Protein AF-A0A968WKE1-F1 (afdb_monomer_lite)

pLDDT: mean 88.12, std 6.53, range [64.81, 94.38]

Radius of gyration: 12.02 Å; chains: 1; bounding box: 25×21×35 Å

Foldseek 3Di:
DKDFDDDDPQFQWKKKFKDQDQVDRPDIDIDGPDGMDDDPPDDPPTKMKIKMWGADPVGIDDIDHIDIDD

Structure (mmCIF, N/CA/C/O backbone):
data_AF-A0A968WKE1-F1
#
_entry.id   AF-A0A968WKE1-F1
#
loop_
_atom_site.group_PDB
_atom_site.id
_atom_site.type_symbol
_atom_site.label_atom_id
_atom_site.label_alt_id
_atom_site.label_comp_id
_atom_site.label_asym_id
_atom_site.label_entity_id
_atom_site.label_seq_id
_atom_site.pdbx_PDB_ins_code
_atom_site.Cartn_x
_atom_site.Cartn_y
_atom_site.Cartn_z
_atom_site.occupancy
_atom_site.B_iso_or_equiv
_atom_site.auth_seq_id
_atom_site.auth_comp_id
_atom_site.auth_asym_id
_atom_site.auth_atom_id
_atom_site.pdbx_PDB_model_num
ATOM 1 N N . ALA A 1 1 ? -1.472 -2.862 12.769 1.00 76.12 1 ALA A N 1
ATOM 2 C CA . ALA A 1 1 ? -1.701 -4.202 12.182 1.00 76.12 1 ALA A CA 1
ATOM 3 C C . ALA A 1 1 ? -0.644 -4.503 11.119 1.00 76.12 1 ALA A C 1
ATOM 5 O O . ALA A 1 1 ? -0.029 -3.570 10.610 1.00 76.12 1 ALA A O 1
ATOM 6 N N . TRP A 1 2 ? -0.421 -5.781 10.794 1.00 83.25 2 TRP A N 1
ATOM 7 C CA . TRP A 1 2 ? 0.457 -6.175 9.686 1.00 83.25 2 TRP A CA 1
ATOM 8 C C . TRP A 1 2 ? -0.289 -6.080 8.358 1.00 83.25 2 TRP A C 1
ATOM 10 O O . TRP A 1 2 ? -1.353 -6.675 8.207 1.00 83.25 2 TRP A O 1
ATOM 20 N N . ILE A 1 3 ? 0.298 -5.373 7.400 1.00 86.75 3 ILE A N 1
ATOM 21 C CA . ILE A 1 3 ? -0.157 -5.318 6.014 1.00 86.75 3 ILE A CA 1
ATOM 22 C C . ILE A 1 3 ? 0.822 -6.164 5.212 1.00 86.75 3 ILE A C 1
ATOM 24 O O . ILE A 1 3 ? 2.027 -5.966 5.323 1.00 86.75 3 ILE A O 1
ATOM 28 N N . ARG A 1 4 ? 0.318 -7.133 4.450 1.00 89.94 4 ARG A N 1
ATOM 29 C CA . ARG A 1 4 ? 1.130 -8.025 3.614 1.00 89.94 4 ARG A CA 1
ATOM 30 C C . ARG A 1 4 ? 0.465 -8.174 2.260 1.00 89.94 4 ARG A C 1
ATOM 32 O O . ARG A 1 4 ? -0.754 -8.327 2.197 1.00 89.94 4 ARG A O 1
ATOM 39 N N . TRP A 1 5 ? 1.253 -8.162 1.197 1.00 89.12 5 TRP A N 1
ATOM 40 C CA . TRP A 1 5 ? 0.755 -8.343 -0.162 1.00 89.12 5 TRP A CA 1
ATOM 41 C C . TRP A 1 5 ? 1.670 -9.258 -0.968 1.00 89.12 5 TRP A C 1
ATOM 43 O O . TRP A 1 5 ? 2.798 -9.574 -0.580 1.00 89.12 5 TRP A O 1
ATOM 53 N N . LYS A 1 6 ? 1.146 -9.738 -2.097 1.00 86.62 6 LYS A N 1
ATOM 54 C CA . LYS A 1 6 ? 1.928 -10.539 -3.031 1.00 86.62 6 LYS A CA 1
ATOM 55 C C . LYS A 1 6 ? 2.905 -9.624 -3.764 1.00 86.62 6 LYS A C 1
ATOM 57 O O . LYS A 1 6 ? 2.486 -8.624 -4.343 1.00 86.62 6 LYS A O 1
ATOM 62 N N . GLN A 1 7 ? 4.181 -9.996 -3.759 1.00 83.88 7 GLN A N 1
ATOM 63 C CA . GLN A 1 7 ? 5.193 -9.306 -4.544 1.00 83.88 7 GLN A CA 1
ATOM 64 C C . GLN A 1 7 ? 4.935 -9.508 -6.045 1.00 83.88 7 GLN A C 1
ATOM 66 O O . GLN A 1 7 ? 4.557 -10.591 -6.496 1.00 83.88 7 GLN A O 1
ATOM 71 N N . ASN A 1 8 ? 5.111 -8.432 -6.795 1.00 85.12 8 ASN A N 1
ATOM 72 C CA . ASN A 1 8 ? 5.175 -8.371 -8.240 1.00 85.12 8 ASN A CA 1
ATOM 73 C C . ASN A 1 8 ? 6.650 -8.281 -8.649 1.00 85.12 8 ASN A C 1
ATOM 75 O O . ASN A 1 8 ? 7.347 -7.358 -8.227 1.00 85.12 8 ASN A O 1
ATOM 79 N N . ASP A 1 9 ? 7.099 -9.222 -9.477 1.00 85.19 9 ASP A N 1
ATOM 80 C CA . ASP A 1 9 ? 8.494 -9.340 -9.926 1.00 85.19 9 ASP A CA 1
ATOM 81 C C . ASP A 1 9 ? 8.954 -8.154 -10.790 1.00 85.19 9 ASP A C 1
ATOM 83 O O . ASP A 1 9 ? 10.148 -7.945 -10.981 1.00 85.19 9 ASP A O 1
ATOM 87 N N . HIS A 1 10 ? 8.011 -7.364 -11.308 1.00 87.75 10 HIS A N 1
ATOM 88 C CA . HIS A 1 10 ? 8.284 -6.176 -12.116 1.00 87.75 10 HIS A CA 1
ATOM 89 C C . HIS A 1 10 ? 8.192 -4.862 -11.332 1.00 87.75 10 HIS A C 1
ATOM 91 O O . HIS A 1 10 ? 8.318 -3.798 -11.939 1.00 87.75 10 HIS A O 1
ATOM 97 N N . ALA A 1 11 ? 7.916 -4.909 -10.028 1.00 90.62 11 ALA A N 1
ATOM 98 C CA . ALA A 1 11 ? 7.798 -3.719 -9.193 1.00 90.62 11 ALA A CA 1
ATOM 99 C C . ALA A 1 11 ? 9.113 -3.434 -8.455 1.00 90.62 11 ALA A C 1
ATOM 101 O O . ALA A 1 11 ? 9.629 -4.301 -7.751 1.00 90.62 11 ALA A O 1
ATOM 102 N N . ASP A 1 12 ? 9.597 -2.196 -8.554 1.00 92.31 12 ASP A N 1
ATOM 103 C CA . ASP A 1 12 ? 10.742 -1.713 -7.770 1.00 92.31 12 ASP A CA 1
ATOM 104 C C . ASP A 1 12 ? 10.313 -1.370 -6.329 1.00 92.31 12 ASP A C 1
ATOM 106 O O . ASP A 1 12 ? 11.092 -1.460 -5.373 1.00 92.31 12 ASP A O 1
ATOM 110 N N . GLY A 1 13 ? 9.042 -1.002 -6.158 1.00 92.94 13 GLY A N 1
ATOM 111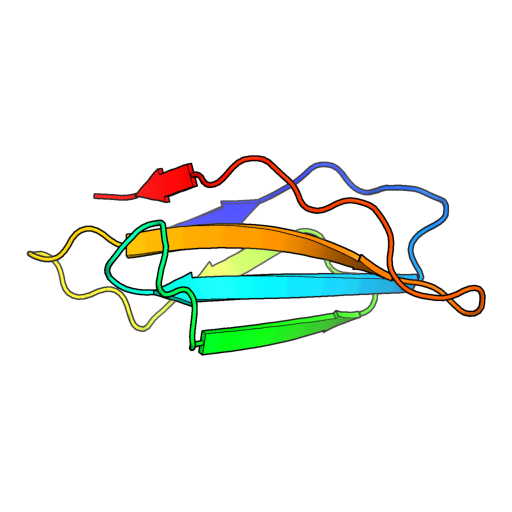 C CA . GLY A 1 13 ? 8.459 -0.681 -4.866 1.00 92.94 13 GLY A CA 1
ATOM 112 C C . GLY A 1 13 ? 6.938 -0.582 -4.893 1.00 92.94 13 GLY A C 1
ATOM 113 O O . GLY A 1 13 ? 6.277 -0.836 -5.904 1.00 92.94 13 GLY A O 1
ATOM 114 N N . TYR A 1 14 ? 6.388 -0.210 -3.740 1.00 94.38 14 TYR A N 1
ATOM 115 C CA . TYR A 1 14 ? 4.957 -0.045 -3.518 1.00 94.38 14 TYR A CA 1
ATOM 116 C C . TYR A 1 14 ? 4.671 1.247 -2.764 1.00 94.38 14 TYR A C 1
ATOM 118 O O . TYR A 1 14 ? 5.428 1.653 -1.881 1.00 94.38 14 TYR A O 1
ATOM 126 N N . VAL A 1 15 ? 3.539 1.864 -3.078 1.00 94.12 15 VAL A N 1
ATOM 127 C CA . VAL A 1 15 ? 2.940 2.931 -2.282 1.00 94.12 15 VAL A CA 1
ATOM 128 C C . VAL A 1 15 ? 1.688 2.378 -1.617 1.00 94.12 15 VAL A C 1
ATOM 130 O O . VAL A 1 15 ? 0.779 1.889 -2.285 1.00 94.12 15 VAL A O 1
ATOM 133 N N . ILE A 1 16 ? 1.648 2.439 -0.290 1.00 93.44 16 ILE A N 1
ATOM 134 C CA . ILE A 1 16 ? 0.472 2.114 0.512 1.00 93.44 16 ILE A CA 1
ATOM 135 C C . ILE A 1 16 ? -0.265 3.414 0.800 1.00 93.44 16 ILE A C 1
ATOM 137 O O . ILE A 1 16 ? 0.247 4.262 1.526 1.00 93.44 16 ILE A O 1
ATOM 141 N N . TYR A 1 17 ? -1.473 3.546 0.277 1.00 94.12 17 TYR A N 1
ATOM 142 C CA . TYR A 1 17 ? -2.418 4.596 0.619 1.00 94.12 17 TYR A CA 1
ATOM 143 C C . TYR A 1 17 ? -3.289 4.157 1.791 1.00 94.12 17 TYR A C 1
ATOM 145 O O . TYR A 1 17 ? -3.740 3.010 1.829 1.00 94.12 17 TYR A O 1
ATOM 153 N N . PHE A 1 18 ? -3.542 5.055 2.739 1.00 92.56 18 PHE A N 1
ATOM 154 C CA . PHE A 1 18 ? -4.371 4.758 3.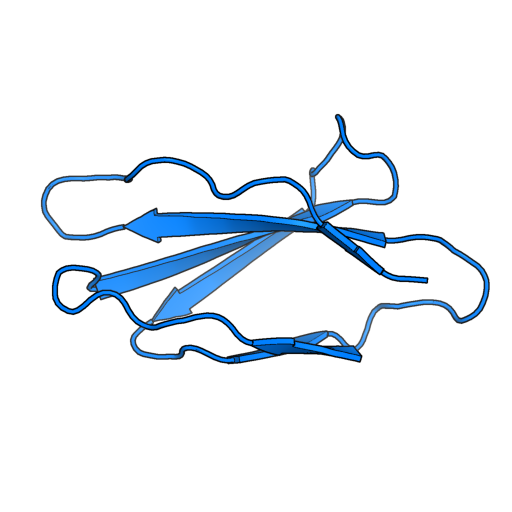902 1.00 92.56 18 PHE A CA 1
ATOM 155 C C . PHE A 1 18 ? -5.208 5.948 4.375 1.00 92.56 18 PHE A C 1
ATOM 157 O O . PHE A 1 18 ? -4.853 7.112 4.175 1.00 92.56 18 PHE A O 1
ATOM 164 N N . GLY A 1 19 ? -6.331 5.653 5.026 1.00 92.12 19 GLY A N 1
ATOM 165 C CA . GLY A 1 19 ? -7.253 6.655 5.556 1.00 92.12 19 GLY A CA 1
ATOM 166 C C . GLY A 1 19 ? -8.350 6.045 6.425 1.00 92.12 19 GLY A C 1
ATOM 167 O O . GLY A 1 19 ? -8.408 4.831 6.597 1.00 92.12 19 GLY A O 1
ATOM 168 N N . LYS A 1 20 ? -9.227 6.895 6.968 1.00 90.38 20 LYS A N 1
ATOM 169 C CA . LYS A 1 20 ? -10.386 6.480 7.790 1.00 90.38 20 LYS A CA 1
ATOM 170 C C . LYS A 1 20 ? -11.680 6.302 6.983 1.00 90.38 20 LYS A C 1
ATOM 172 O O . LYS A 1 20 ? -12.720 5.961 7.532 1.00 90.38 20 LYS A O 1
ATOM 177 N N . ASP A 1 21 ? -11.623 6.558 5.681 1.00 91.12 21 ASP A N 1
ATOM 178 C CA . ASP A 1 21 ? -12.749 6.507 4.750 1.00 91.12 21 ASP A CA 1
ATOM 179 C C . ASP A 1 21 ? -12.227 5.918 3.424 1.00 91.12 21 ASP A C 1
ATOM 181 O O . ASP A 1 21 ? -11.112 6.272 3.014 1.00 91.12 21 ASP A O 1
ATOM 185 N N . PRO A 1 22 ? -12.966 4.989 2.785 1.00 90.69 22 PRO A N 1
ATOM 186 C CA . PRO A 1 22 ? -12.511 4.279 1.588 1.00 90.69 22 PRO A CA 1
ATOM 187 C C . PRO A 1 22 ? -12.204 5.204 0.407 1.00 90.69 22 PRO A C 1
ATOM 189 O O . PRO A 1 22 ? -11.353 4.864 -0.414 1.00 90.69 22 PRO A O 1
ATOM 192 N N . ASP A 1 23 ? -12.839 6.377 0.350 1.00 91.50 23 ASP A N 1
ATOM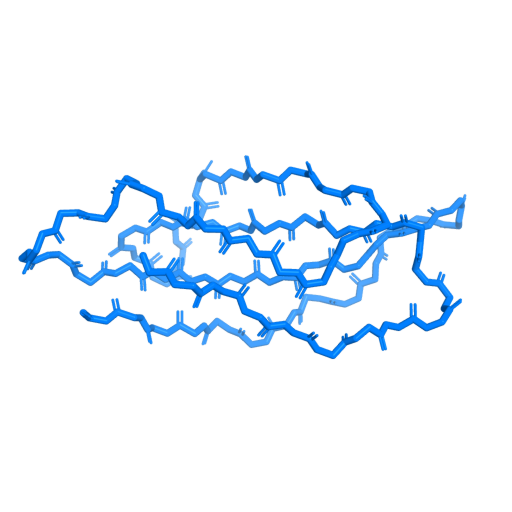 193 C CA . ASP A 1 23 ? -12.658 7.354 -0.725 1.00 91.50 23 ASP A CA 1
ATOM 194 C C . ASP A 1 23 ? -11.633 8.445 -0.354 1.00 91.50 23 ASP A C 1
ATOM 196 O O . ASP A 1 23 ? -11.312 9.317 -1.166 1.00 91.50 23 ASP A O 1
ATOM 200 N N . LYS A 1 24 ? -11.098 8.418 0.878 1.00 91.94 24 LYS A N 1
ATOM 201 C CA . LYS A 1 24 ? -10.211 9.458 1.431 1.00 91.94 24 LYS A CA 1
ATOM 202 C C . LYS A 1 24 ? -8.931 8.870 2.014 1.00 91.94 24 LYS A C 1
ATOM 204 O O . LYS A 1 24 ? -8.637 8.990 3.207 1.00 91.94 24 LYS A O 1
ATOM 209 N N . LEU A 1 25 ? -8.135 8.262 1.143 1.00 92.44 25 LEU A N 1
ATOM 210 C CA . LEU A 1 25 ? -6.827 7.702 1.482 1.00 92.44 25 LEU A CA 1
ATOM 211 C C . LEU A 1 25 ? -5.721 8.768 1.375 1.00 92.44 25 LEU A C 1
ATOM 213 O O . LEU A 1 25 ? -4.895 8.744 0.467 1.00 92.44 25 LEU A O 1
ATOM 217 N N . TYR A 1 26 ? -5.746 9.756 2.273 1.00 91.56 26 TYR A N 1
ATOM 218 C CA . TYR A 1 26 ? -4.810 10.892 2.238 1.00 91.56 26 TYR A CA 1
ATOM 219 C C . TYR A 1 26 ? -3.416 10.571 2.788 1.00 91.56 26 TYR A C 1
ATOM 221 O O . TYR A 1 26 ? -2.466 11.308 2.526 1.00 91.56 26 TYR A O 1
ATOM 229 N N . GLY A 1 27 ? -3.280 9.489 3.553 1.00 91.12 27 GLY A N 1
ATOM 230 C CA . GLY A 1 27 ? -1.985 8.986 3.987 1.00 91.12 27 GLY A CA 1
ATOM 231 C C . GLY A 1 27 ? -1.330 8.171 2.881 1.00 91.12 27 GLY A C 1
ATOM 232 O O . GLY A 1 27 ? -2.005 7.395 2.210 1.00 91.12 27 GLY A O 1
ATOM 233 N N . SER A 1 28 ? -0.016 8.312 2.703 1.00 92.31 28 SER A N 1
ATOM 234 C CA . SER A 1 28 ? 0.758 7.433 1.825 1.00 92.31 28 SER A CA 1
ATOM 235 C C . SER A 1 28 ? 2.098 7.058 2.452 1.00 92.31 28 SER A C 1
ATOM 237 O O . SER A 1 28 ? 2.729 7.871 3.127 1.00 92.31 28 SER A O 1
ATOM 239 N N . ILE A 1 29 ? 2.514 5.810 2.255 1.00 91.50 29 ILE A N 1
ATOM 240 C CA . IL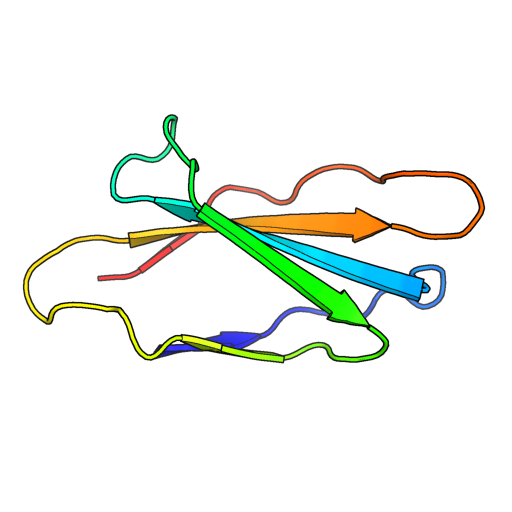E A 1 29 ? 3.809 5.275 2.678 1.00 91.50 29 ILE A CA 1
ATOM 241 C C . ILE A 1 29 ? 4.439 4.598 1.468 1.00 91.50 29 ILE A C 1
ATOM 243 O O . ILE A 1 29 ? 3.860 3.672 0.907 1.00 91.50 29 ILE A O 1
ATOM 247 N N . MET A 1 30 ? 5.623 5.054 1.072 1.00 92.38 30 MET A N 1
ATOM 248 C CA . MET A 1 30 ? 6.395 4.453 -0.012 1.00 92.38 30 MET A CA 1
ATOM 249 C C . MET A 1 30 ? 7.420 3.472 0.557 1.00 92.38 30 MET A C 1
ATOM 251 O O . MET A 1 30 ? 8.148 3.801 1.493 1.00 92.38 30 MET A O 1
ATOM 255 N N . LEU A 1 31 ? 7.481 2.279 -0.026 1.00 90.94 31 LEU A N 1
ATOM 256 C CA . LEU A 1 31 ? 8.358 1.189 0.385 1.00 90.94 31 LEU A CA 1
ATOM 257 C C . LEU A 1 31 ? 9.078 0.631 -0.841 1.00 90.94 31 LEU A C 1
ATOM 259 O O . LEU A 1 31 ? 8.464 0.411 -1.883 1.00 90.94 31 LEU A O 1
ATOM 263 N N . TYR A 1 32 ? 10.373 0.368 -0.697 1.00 90.31 32 TYR A N 1
ATOM 264 C CA . TYR A 1 32 ? 11.202 -0.252 -1.730 1.00 90.31 32 TYR A CA 1
ATOM 265 C C . TYR A 1 32 ? 11.572 -1.664 -1.305 1.00 90.31 32 TYR A C 1
ATOM 267 O O . TYR A 1 32 ? 11.947 -1.871 -0.150 1.00 90.31 32 TYR A O 1
ATOM 275 N N . ASN A 1 33 ? 11.496 -2.610 -2.244 1.00 83.38 33 ASN A N 1
ATOM 276 C CA . ASN A 1 33 ? 11.907 -4.005 -2.050 1.00 83.38 33 ASN A CA 1
ATOM 277 C C . ASN A 1 33 ? 11.368 -4.662 -0.755 1.00 83.38 33 ASN A C 1
ATOM 279 O O . ASN A 1 33 ? 12.042 -5.472 -0.122 1.00 83.38 33 ASN A O 1
ATOM 283 N N . GLN A 1 34 ? 10.162 -4.272 -0.338 1.00 85.44 34 GLN A N 1
ATOM 284 C CA . GLN A 1 34 ? 9.437 -4.824 0.806 1.00 85.44 34 GLN A CA 1
ATOM 285 C C . GLN A 1 34 ? 8.023 -5.183 0.356 1.00 85.44 34 GLN A C 1
ATOM 287 O O . GLN A 1 34 ? 7.439 -4.496 -0.485 1.00 85.44 34 GLN A O 1
ATOM 292 N N . ASN A 1 35 ? 7.481 -6.262 0.913 1.00 86.00 35 ASN A N 1
ATOM 293 C CA . ASN A 1 35 ? 6.133 -6.762 0.629 1.00 86.00 35 ASN A CA 1
ATOM 294 C C . ASN A 1 35 ? 5.248 -6.832 1.886 1.00 86.00 35 ASN A C 1
ATOM 296 O O . ASN A 1 35 ? 4.137 -7.376 1.849 1.00 86.00 35 ASN A O 1
ATOM 300 N N . ASP A 1 36 ? 5.747 -6.303 3.000 1.00 88.50 36 ASP A N 1
ATOM 301 C CA . ASP A 1 36 ? 5.024 -6.152 4.243 1.00 88.50 36 ASP A CA 1
ATOM 302 C C . ASP A 1 36 ? 5.319 -4.813 4.926 1.00 88.50 36 ASP A C 1
ATOM 304 O O . ASP A 1 36 ? 6.339 -4.165 4.705 1.00 88.50 36 ASP A O 1
ATOM 308 N N . TYR A 1 37 ? 4.365 -4.360 5.735 1.00 87.56 37 TYR A N 1
ATOM 309 C CA . TYR A 1 37 ? 4.494 -3.145 6.52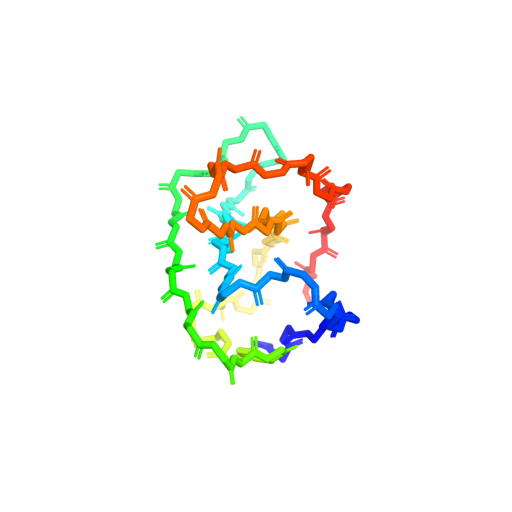5 1.00 87.56 37 TYR A CA 1
ATOM 310 C C . TYR A 1 37 ? 3.743 -3.280 7.844 1.00 87.56 37 TYR A C 1
ATOM 312 O O . TYR A 1 37 ? 2.582 -3.705 7.885 1.00 87.56 37 TYR A O 1
ATOM 320 N N . PHE A 1 38 ? 4.395 -2.887 8.937 1.00 85.00 38 PHE A N 1
ATOM 321 C CA . PHE A 1 38 ? 3.764 -2.838 10.247 1.00 85.00 38 PHE A CA 1
ATOM 322 C C . PHE A 1 38 ? 3.192 -1.445 10.514 1.00 85.00 38 PHE A C 1
ATOM 324 O O . PHE A 1 38 ? 3.914 -0.509 10.850 1.00 85.00 38 PHE A O 1
ATOM 331 N N . PHE A 1 39 ? 1.872 -1.313 10.384 1.00 82.12 39 PHE A N 1
ATOM 332 C CA . PHE A 1 39 ? 1.179 -0.051 10.621 1.00 82.12 39 PHE A CA 1
ATOM 333 C C . PHE A 1 39 ? 0.915 0.145 12.120 1.00 82.12 39 PHE A C 1
ATOM 335 O O . PHE A 1 39 ? 0.095 -0.570 12.709 1.00 82.12 39 PHE A O 1
ATOM 342 N N . THR A 1 40 ? 1.613 1.107 12.729 1.00 78.25 40 THR A N 1
ATOM 343 C CA . THR A 1 40 ? 1.556 1.429 14.169 1.00 78.25 40 THR A CA 1
ATOM 344 C C . THR A 1 40 ? 0.521 2.492 14.531 1.00 78.25 40 THR A C 1
ATOM 346 O O . THR A 1 40 ? 0.182 2.617 15.701 1.00 78.25 40 THR A O 1
ATOM 349 N N . GLY A 1 41 ? -0.002 3.238 13.555 1.00 71.69 41 GLY A N 1
ATOM 350 C CA . GLY A 1 41 ? -0.932 4.352 13.779 1.00 71.69 41 GLY A CA 1
ATOM 351 C C . GLY A 1 41 ? -2.413 3.967 13.818 1.00 71.69 41 GLY A C 1
ATOM 352 O O . GLY A 1 41 ? -3.254 4.824 13.570 1.00 71.69 41 GLY A O 1
ATOM 353 N N . MET A 1 42 ? -2.735 2.686 14.022 1.00 73.12 42 MET A N 1
ATOM 354 C CA . MET A 1 42 ? -4.123 2.220 14.085 1.00 73.12 42 MET A CA 1
ATOM 355 C C . MET A 1 42 ? -4.637 2.370 15.519 1.00 73.12 42 MET A C 1
ATOM 357 O O . MET A 1 42 ? -4.189 1.647 16.410 1.00 73.12 42 MET A O 1
ATOM 361 N N . ASP A 1 43 ? -5.572 3.296 15.730 1.00 73.56 43 ASP A N 1
ATOM 362 C CA . ASP A 1 43 ? -6.343 3.364 16.970 1.00 73.56 43 ASP A CA 1
ATOM 363 C C . ASP A 1 43 ? -7.347 2.208 17.025 1.00 73.56 43 ASP A C 1
ATOM 365 O O . ASP A 1 43 ? -7.972 1.859 16.028 1.00 73.56 43 ASP A O 1
ATOM 369 N N . ARG A 1 44 ? -7.524 1.616 18.211 1.00 64.81 44 ARG A N 1
ATOM 370 C CA . ARG A 1 44 ? -8.309 0.383 18.435 1.00 64.81 44 ARG A CA 1
ATOM 371 C C . ARG A 1 44 ? -9.818 0.498 18.162 1.00 64.81 44 ARG A C 1
ATOM 373 O O . ARG A 1 44 ? -10.529 -0.479 18.384 1.00 64.81 44 ARG A O 1
ATOM 380 N N . THR A 1 45 ? -10.310 1.680 17.805 1.00 68.50 45 THR A N 1
ATOM 381 C CA . THR A 1 45 ? -11.742 1.988 17.657 1.00 68.50 45 THR A CA 1
ATOM 382 C C . THR A 1 45 ? -12.143 2.362 16.238 1.00 68.50 45 THR A C 1
ATOM 384 O O . THR A 1 45 ? -13.339 2.404 15.953 1.00 68.50 45 THR A O 1
ATOM 387 N N . ASP A 1 46 ? -11.176 2.640 15.365 1.00 78.88 46 ASP A N 1
ATOM 388 C CA . ASP A 1 46 ? -11.436 3.266 14.076 1.00 78.88 46 ASP A CA 1
ATOM 389 C C . ASP A 1 46 ? -11.123 2.295 12.943 1.00 78.88 46 ASP A C 1
ATOM 391 O O . ASP A 1 46 ? -10.045 1.709 12.891 1.00 78.88 46 ASP A O 1
ATOM 395 N N . ALA A 1 47 ? -12.054 2.177 11.997 1.00 85.06 47 ALA A N 1
ATOM 396 C CA . ALA A 1 47 ? -11.809 1.461 10.757 1.00 85.06 47 ALA A CA 1
ATOM 397 C C . ALA A 1 47 ? -10.765 2.208 9.920 1.00 85.06 47 ALA A C 1
ATOM 399 O O . ALA A 1 47 ? -10.916 3.400 9.632 1.00 85.06 47 ALA A O 1
ATOM 400 N N . TYR A 1 48 ? -9.742 1.488 9.473 1.00 89.69 48 TYR A N 1
ATOM 401 C CA . TYR A 1 48 ? -8.764 1.988 8.519 1.00 89.69 48 TYR A CA 1
ATOM 402 C C . TYR A 1 48 ? -8.927 1.293 7.173 1.00 89.69 48 TYR A C 1
ATOM 404 O O . TYR A 1 48 ? -9.185 0.096 7.076 1.00 89.69 48 TYR A O 1
ATOM 412 N N . TYR A 1 49 ? -8.745 2.064 6.114 1.00 91.94 49 TYR A N 1
ATOM 413 C CA . TYR A 1 49 ? -8.801 1.599 4.741 1.00 91.94 49 TYR A CA 1
ATOM 414 C C . TYR A 1 49 ? -7.409 1.680 4.141 1.00 91.94 49 TYR A C 1
ATOM 416 O O . TYR A 1 49 ? -6.691 2.649 4.383 1.00 91.94 49 TYR A O 1
ATOM 424 N N . PHE A 1 50 ? -7.046 0.666 3.364 1.00 92.38 50 PHE A N 1
ATOM 425 C CA . PHE A 1 50 ? -5.739 0.536 2.736 1.00 92.38 50 PHE A CA 1
ATOM 426 C C . PHE A 1 50 ? -5.877 0.223 1.252 1.00 92.38 50 PHE A C 1
ATOM 428 O O . PHE A 1 50 ? -6.730 -0.565 0.848 1.00 92.38 50 PHE A O 1
ATOM 435 N N . GLN A 1 51 ? -4.998 0.801 0.444 1.00 94.31 51 GLN A N 1
ATOM 436 C CA . GLN A 1 51 ? -4.867 0.517 -0.980 1.00 94.31 51 GLN A CA 1
ATOM 437 C C . GLN A 1 51 ? -3.386 0.512 -1.347 1.00 94.31 51 GLN A C 1
ATOM 439 O O . GLN A 1 51 ? -2.622 1.315 -0.826 1.00 94.31 51 GLN A O 1
ATOM 444 N N . ILE A 1 52 ? -2.966 -0.394 -2.224 1.00 93.69 52 ILE A N 1
ATOM 445 C CA . ILE A 1 52 ? -1.561 -0.566 -2.597 1.00 93.69 52 ILE A CA 1
ATOM 446 C C . ILE A 1 52 ? -1.414 -0.316 -4.095 1.00 93.69 52 ILE A C 1
ATOM 448 O O . ILE A 1 52 ? -2.213 -0.811 -4.888 1.00 93.69 52 ILE A O 1
ATOM 452 N N . GLU A 1 53 ? -0.387 0.431 -4.481 1.00 94.12 53 GLU A N 1
ATOM 453 C CA . GLU A 1 53 ? -0.028 0.713 -5.870 1.00 94.12 53 GLU A CA 1
ATOM 454 C C . GLU A 1 53 ? 1.436 0.324 -6.089 1.00 94.12 53 GLU A C 1
ATOM 456 O O . GLU A 1 53 ? 2.318 0.758 -5.349 1.00 94.12 53 GLU A O 1
ATOM 461 N N . ALA A 1 54 ? 1.697 -0.540 -7.067 1.00 93.88 54 ALA A N 1
ATOM 462 C CA . ALA A 1 54 ? 3.059 -0.913 -7.439 1.00 93.88 54 ALA A CA 1
ATOM 463 C C . ALA A 1 54 ? 3.669 0.163 -8.344 1.00 93.88 54 ALA A C 1
ATOM 465 O O . ALA A 1 54 ? 2.956 0.758 -9.150 1.00 93.88 54 ALA A O 1
ATOM 466 N N . PHE A 1 55 ? 4.980 0.379 -8.265 1.00 93.50 55 PHE A N 1
ATOM 467 C CA . PHE A 1 55 ? 5.683 1.268 -9.188 1.00 93.50 55 PHE A CA 1
ATOM 468 C C . PHE A 1 55 ? 7.045 0.704 -9.595 1.00 93.50 55 PHE A C 1
ATOM 470 O O . PHE A 1 55 ? 7.640 -0.110 -8.884 1.00 93.50 55 PHE A O 1
ATOM 477 N N . ASN A 1 56 ? 7.529 1.139 -10.753 1.00 92.69 56 ASN A N 1
ATOM 478 C CA . ASN A 1 56 ? 8.869 0.858 -11.255 1.00 92.69 56 ASN A CA 1
ATOM 479 C C . ASN A 1 56 ? 9.389 2.022 -12.118 1.00 92.69 56 ASN A C 1
ATOM 481 O O . ASN A 1 56 ? 8.731 3.056 -12.252 1.00 92.69 56 ASN A O 1
ATOM 485 N N . ALA A 1 57 ? 10.556 1.852 -12.740 1.00 90.25 57 ALA A N 1
ATOM 486 C CA . ALA A 1 57 ? 11.139 2.838 -13.656 1.00 90.25 57 ALA A CA 1
ATOM 487 C C . ALA A 1 57 ? 10.234 3.251 -14.842 1.00 90.25 57 ALA A C 1
ATOM 489 O O . ALA A 1 57 ? 10.449 4.313 -15.424 1.00 90.25 57 ALA A O 1
ATOM 490 N N . ALA A 1 58 ? 9.232 2.444 -15.208 1.00 91.69 58 ALA A N 1
ATOM 491 C CA . ALA A 1 58 ? 8.264 2.769 -16.257 1.00 91.69 58 ALA A CA 1
ATOM 492 C C . ALA A 1 58 ? 7.052 3.574 -15.744 1.00 91.69 58 ALA A C 1
ATOM 494 O O . ALA A 1 58 ? 6.288 4.095 -16.558 1.00 91.69 58 ALA A O 1
ATOM 495 N N . GLY A 1 59 ? 6.875 3.704 -14.424 1.00 91.31 59 GLY A N 1
ATOM 496 C CA . GLY A 1 59 ? 5.806 4.484 -13.800 1.00 91.31 59 GLY A CA 1
ATOM 497 C C . GLY A 1 59 ? 5.048 3.725 -12.710 1.00 91.31 59 GLY A C 1
ATOM 498 O O . GLY A 1 59 ? 5.574 2.810 -12.078 1.00 91.31 59 GLY A O 1
ATOM 499 N N . ILE A 1 60 ? 3.799 4.135 -12.480 1.00 92.62 60 ILE A N 1
ATOM 500 C CA . ILE A 1 60 ? 2.881 3.520 -11.510 1.00 92.62 60 ILE A CA 1
ATOM 501 C C . ILE A 1 60 ? 1.948 2.517 -12.199 1.00 92.62 60 ILE A C 1
ATOM 503 O O . ILE A 1 60 ? 1.530 2.721 -13.339 1.00 92.62 60 ILE A O 1
ATOM 507 N N . GLY A 1 61 ? 1.643 1.423 -11.508 1.00 89.31 61 GLY A N 1
ATOM 508 C CA . GLY A 1 61 ? 0.720 0.383 -11.951 1.00 89.31 61 GLY A CA 1
ATOM 509 C C . GLY A 1 61 ? -0.714 0.612 -11.479 1.00 89.31 61 GLY A C 1
ATOM 510 O O . GLY A 1 61 ? -1.049 1.639 -10.894 1.00 89.31 61 GLY A O 1
ATOM 511 N N . GLU A 1 62 ? -1.574 -0.377 -11.715 1.00 90.94 62 GLU A N 1
ATOM 512 C CA . GLU A 1 62 ? -2.946 -0.341 -11.211 1.00 90.94 62 GLU A CA 1
ATOM 513 C C . GLU A 1 62 ? -2.993 -0.430 -9.683 1.00 90.94 62 GLU A C 1
ATOM 515 O O . GLU A 1 62 ? -2.255 -1.192 -9.046 1.00 90.94 62 GLU A O 1
ATOM 520 N N . ARG A 1 63 ? -3.925 0.322 -9.095 1.00 91.50 63 ARG A N 1
ATOM 521 C CA . ARG A 1 63 ? -4.198 0.262 -7.662 1.00 91.50 63 ARG A CA 1
ATOM 522 C C . ARG A 1 63 ? -4.949 -1.007 -7.302 1.00 91.50 63 ARG A C 1
ATOM 524 O O . ARG A 1 63 ? -5.880 -1.422 -7.992 1.00 91.50 63 ARG A O 1
ATOM 531 N N . SER A 1 64 ? -4.606 -1.578 -6.155 1.00 92.31 64 SER A N 1
ATOM 532 C CA . SER A 1 64 ? -5.356 -2.683 -5.576 1.00 92.31 64 SER A CA 1
ATOM 533 C C . SER A 1 64 ? -6.780 -2.264 -5.208 1.00 92.31 64 SER A C 1
ATOM 535 O O . SER A 1 64 ? -7.112 -1.081 -5.077 1.00 92.31 64 SER A O 1
ATOM 537 N N . LYS A 1 65 ? -7.626 -3.259 -4.934 1.00 93.12 65 LYS A N 1
ATOM 538 C CA . LYS A 1 65 ? -8.887 -3.012 -4.229 1.00 93.12 65 LYS A CA 1
ATOM 539 C C . LYS A 1 65 ? -8.599 -2.378 -2.868 1.00 93.12 65 LYS A C 1
ATOM 541 O O . LYS A 1 65 ? -7.590 -2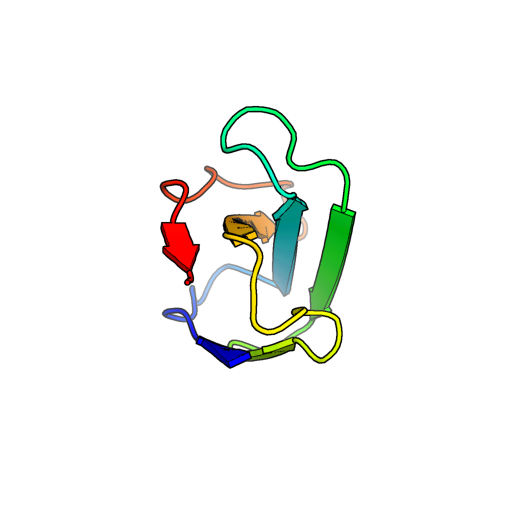.708 -2.238 1.00 93.12 65 LYS A O 1
ATOM 546 N N . VAL A 1 66 ? -9.494 -1.495 -2.438 1.00 93.69 66 VAL A N 1
ATOM 547 C CA . VAL A 1 66 ? -9.464 -0.931 -1.089 1.00 93.69 66 VAL A CA 1
ATOM 548 C C . VAL A 1 66 ? -9.833 -2.035 -0.099 1.00 93.69 66 VAL A C 1
ATOM 550 O O . VAL A 1 66 ? -10.832 -2.735 -0.280 1.00 93.69 66 VAL A O 1
ATOM 553 N N . VAL A 1 67 ? -9.017 -2.203 0.936 1.00 91.56 67 VAL A N 1
ATOM 554 C CA . VAL A 1 67 ? -9.202 -3.194 1.997 1.00 91.56 67 VAL A CA 1
ATOM 555 C C . VAL A 1 67 ? -9.498 -2.466 3.299 1.00 91.56 67 VAL A C 1
ATOM 557 O O . VAL A 1 67 ? -8.729 -1.601 3.710 1.00 91.56 67 VAL A O 1
ATOM 560 N N . LYS A 1 68 ? -10.607 -2.828 3.945 1.00 90.19 68 LYS A N 1
ATOM 561 C CA . LYS A 1 68 ? -10.963 -2.358 5.286 1.00 90.19 68 LYS A CA 1
ATOM 562 C C . LYS A 1 68 ? -10.288 -3.236 6.341 1.00 90.19 68 LYS A C 1
ATOM 564 O O . LYS A 1 68 ? -10.315 -4.461 6.228 1.00 90.19 68 LYS A O 1
ATOM 569 N N . VAL A 1 69 ? -9.718 -2.604 7.358 1.00 85.62 69 VAL A N 1
ATOM 570 C CA . VAL A 1 69 ? -9.133 -3.226 8.546 1.00 85.62 69 VAL A CA 1
ATOM 571 C C . VAL A 1 69 ? -9.780 -2.574 9.767 1.00 85.62 69 VAL A C 1
ATOM 573 O O . VAL A 1 69 ? -9.791 -1.348 9.866 1.00 85.62 69 VAL A O 1
ATOM 576 N N . ASP A 1 70 ? -10.336 -3.404 10.647 1.00 77.50 70 ASP A N 1
ATOM 577 C CA . ASP A 1 70 ? -10.987 -3.019 11.907 1.00 77.50 70 ASP A CA 1
ATOM 578 C C . ASP A 1 70 ? -10.092 -3.340 13.117 1.00 77.50 70 ASP A C 1
ATOM 580 O O . ASP A 1 70 ? -9.262 -4.281 13.010 1.00 77.50 70 ASP A O 1
#

Secondary structure (DSSP, 8-state):
-EEE-PPPTT-SEEEEEEESSTT---EEEEEES-SEEE-----TTS-EEEEEEEEETTEEEEEPPPEEE-

Sequence (70 aa):
AWIRWKQNDHADGYVIYFGKDPDKLYGSIMLYNQNDYFFTGMDRTDAYYFQIEAFNAAGIGERSKVVKVD